Protein AF-E0IGB0-F1 (afdb_monomer_lite)

InterPro domains:
  IPR059919 YjcN [PF27204] (3-72)

Radius of gyration: 11.42 Å; chains: 1; bounding box: 31×21×32 Å

Sequence (75 aa):
MILLIMPSPTPEWAVRKKLFLHDPIDAMRTKVAEGTIKNDPMFGDLYYATRAELSYLYVKHGAWGYYVASAGTAP

Structure (mmCIF, N/CA/C/O backbone):
data_AF-E0IGB0-F1
#
_entry.id   AF-E0IGB0-F1
#
loop_
_atom_site.group_PDB
_atom_site.id
_atom_site.type_symbol
_atom_site.label_atom_id
_atom_site.label_alt_id
_atom_site.label_comp_id
_atom_site.label_asym_id
_atom_site.label_entity_id
_atom_site.label_seq_id
_atom_site.pdbx_PDB_ins_code
_atom_site.Cartn_x
_atom_site.Cartn_y
_atom_site.Cartn_z
_atom_site.occupancy
_atom_site.B_iso_or_equiv
_atom_site.auth_seq_id
_atom_site.auth_comp_id
_atom_site.auth_asym_id
_atom_site.auth_atom_id
_atom_site.pdbx_PDB_model_num
ATOM 1 N N . MET A 1 1 ? -3.279 -13.835 -15.742 1.00 44.22 1 MET A N 1
ATOM 2 C CA . MET A 1 1 ? -2.042 -13.567 -14.973 1.00 44.22 1 MET A CA 1
ATOM 3 C C . MET A 1 1 ? -1.127 -12.614 -15.760 1.00 44.22 1 MET A C 1
ATOM 5 O O . MET A 1 1 ? -0.071 -13.018 -16.207 1.00 44.22 1 MET A O 1
ATOM 9 N N . ILE A 1 2 ? -1.560 -11.371 -16.020 1.00 40.09 2 ILE A N 1
ATOM 10 C CA . ILE A 1 2 ? -0.799 -10.367 -16.816 1.00 40.09 2 ILE A CA 1
ATOM 11 C C . ILE A 1 2 ? -0.716 -9.013 -16.075 1.00 40.09 2 ILE A C 1
ATOM 13 O O . ILE A 1 2 ? 0.227 -8.252 -16.259 1.00 40.09 2 ILE A O 1
ATOM 17 N N . LEU A 1 3 ? -1.633 -8.750 -15.133 1.00 44.81 3 LEU A N 1
ATOM 18 C CA . LEU A 1 3 ? -1.665 -7.520 -14.328 1.00 44.81 3 LEU A CA 1
ATOM 19 C C . LEU A 1 3 ? -0.470 -7.357 -13.357 1.00 44.81 3 LEU A C 1
ATOM 21 O O . LEU A 1 3 ? -0.263 -6.272 -12.822 1.00 44.81 3 LEU A O 1
ATOM 25 N N . LEU A 1 4 ? 0.307 -8.426 -13.138 1.00 49.72 4 LEU A N 1
ATOM 26 C CA . LEU A 1 4 ? 1.452 -8.492 -12.216 1.00 49.72 4 LEU A CA 1
ATOM 27 C C . LEU A 1 4 ? 2.764 -7.938 -12.797 1.00 49.72 4 LEU A C 1
ATOM 29 O O . LEU A 1 4 ? 3.701 -7.723 -12.039 1.00 49.72 4 LEU A O 1
ATOM 33 N N . ILE A 1 5 ? 2.842 -7.709 -14.114 1.00 52.62 5 ILE A N 1
ATOM 34 C CA . ILE A 1 5 ? 4.092 -7.313 -14.797 1.00 52.62 5 ILE A CA 1
ATOM 35 C C . ILE A 1 5 ? 4.084 -5.825 -15.173 1.00 52.62 5 ILE A C 1
ATOM 37 O O . ILE A 1 5 ? 5.117 -5.262 -15.521 1.00 52.62 5 ILE A O 1
ATOM 41 N N . MET A 1 6 ? 2.933 -5.147 -15.093 1.00 58.78 6 MET A N 1
ATOM 42 C CA . MET A 1 6 ? 2.906 -3.729 -15.435 1.00 58.78 6 MET A CA 1
ATOM 43 C C . MET A 1 6 ? 3.682 -2.923 -14.390 1.00 58.78 6 MET A C 1
ATOM 45 O O . MET A 1 6 ? 3.311 -2.990 -13.209 1.00 58.78 6 MET A O 1
ATOM 49 N N . PRO A 1 7 ? 4.679 -2.124 -14.810 1.00 66.56 7 PRO A N 1
ATOM 50 C CA . PRO A 1 7 ? 5.415 -1.247 -13.914 1.00 66.56 7 PRO A CA 1
ATOM 51 C C . PRO A 1 7 ? 4.416 -0.349 -13.182 1.00 66.56 7 PRO A C 1
ATOM 53 O O . PRO A 1 7 ? 3.446 0.136 -13.777 1.00 66.56 7 PRO A O 1
ATOM 56 N N . SER A 1 8 ? 4.568 -0.183 -11.869 1.00 81.62 8 SER A N 1
ATOM 57 C CA . SER A 1 8 ? 3.784 0.827 -11.158 1.00 81.62 8 SER A CA 1
ATOM 58 C C . SER A 1 8 ? 4.558 2.134 -11.246 1.00 81.62 8 SER A C 1
ATOM 60 O O . SER A 1 8 ? 5.671 2.181 -10.730 1.00 81.62 8 SER A O 1
ATOM 62 N N . PRO A 1 9 ? 4.027 3.167 -11.923 1.00 82.25 9 PRO A N 1
ATOM 63 C CA . PRO A 1 9 ? 4.748 4.424 -12.103 1.00 82.25 9 PRO A CA 1
ATOM 64 C C . PRO A 1 9 ? 4.863 5.209 -10.794 1.00 82.25 9 PRO A C 1
ATOM 66 O O . PRO A 1 9 ? 5.780 6.004 -10.641 1.00 82.25 9 PRO A O 1
ATOM 69 N N . THR A 1 10 ? 3.955 4.965 -9.845 1.00 87.12 10 THR A N 1
ATOM 70 C CA . THR A 1 10 ? 3.967 5.575 -8.516 1.00 87.12 10 THR A CA 1
ATOM 71 C C . THR A 1 10 ? 3.857 4.507 -7.427 1.00 87.12 10 THR A C 1
ATOM 73 O O . THR A 1 10 ? 3.279 3.434 -7.663 1.00 87.12 10 THR A O 1
ATOM 76 N N . PRO A 1 11 ? 4.378 4.782 -6.220 1.00 87.44 11 PRO A N 1
ATOM 77 C CA . PRO A 1 11 ? 4.266 3.865 -5.092 1.00 87.44 11 PRO A CA 1
ATOM 78 C C . PRO A 1 11 ? 2.807 3.628 -4.680 1.00 87.44 11 PRO A C 1
ATOM 80 O O . PRO A 1 11 ? 2.412 2.495 -4.410 1.00 87.44 11 PRO A O 1
ATOM 83 N N . GLU A 1 12 ? 1.961 4.656 -4.752 1.00 87.00 12 GLU A N 1
ATOM 84 C CA . GLU A 1 12 ? 0.519 4.544 -4.502 1.00 87.00 12 GLU A CA 1
ATOM 85 C C . GLU A 1 12 ? -0.163 3.565 -5.463 1.00 87.00 12 GLU A C 1
ATOM 87 O O . GLU A 1 12 ? -1.054 2.812 -5.066 1.00 87.00 12 GLU A O 1
ATOM 92 N N . TRP A 1 13 ? 0.264 3.534 -6.729 1.00 87.94 13 TRP A N 1
ATOM 93 C CA . TRP A 1 13 ? -0.262 2.588 -7.709 1.00 87.94 13 TRP A CA 1
ATOM 94 C C . TRP A 1 13 ? 0.143 1.148 -7.386 1.00 87.94 13 TRP A C 1
ATOM 96 O O . TRP A 1 13 ? -0.667 0.233 -7.547 1.00 87.94 13 TRP A O 1
ATOM 106 N N . ALA A 1 14 ? 1.362 0.941 -6.876 1.00 88.56 14 ALA A N 1
ATOM 107 C CA . ALA A 1 14 ? 1.809 -0.368 -6.403 1.00 88.56 14 ALA A CA 1
ATOM 108 C C . ALA A 1 14 ? 0.961 -0.847 -5.213 1.00 88.56 14 ALA A C 1
ATOM 110 O O . ALA A 1 14 ? 0.502 -1.993 -5.205 1.00 88.56 14 ALA A O 1
ATOM 111 N N . VAL A 1 15 ? 0.691 0.047 -4.255 1.00 87.38 15 VAL A N 1
ATOM 112 C CA . VAL A 1 15 ? -0.183 -0.227 -3.104 1.00 87.38 15 VAL A CA 1
ATOM 113 C C . VAL A 1 15 ? -1.593 -0.584 -3.567 1.00 87.38 15 VAL A C 1
ATOM 115 O O . VAL A 1 15 ? -2.103 -1.645 -3.213 1.00 87.38 15 VAL A O 1
ATOM 118 N N . ARG A 1 16 ? -2.210 0.244 -4.417 1.00 86.38 16 ARG A N 1
ATOM 119 C CA . ARG A 1 16 ? -3.571 0.001 -4.923 1.00 86.38 16 ARG A CA 1
ATOM 120 C C . ARG A 1 16 ? -3.680 -1.295 -5.712 1.00 86.38 16 ARG A C 1
ATOM 122 O O . ARG A 1 16 ? -4.646 -2.022 -5.520 1.00 86.38 16 ARG A O 1
ATOM 129 N N . LYS A 1 17 ? -2.695 -1.627 -6.552 1.00 85.69 17 LYS A N 1
ATOM 130 C CA . LYS A 1 17 ? -2.649 -2.923 -7.249 1.00 85.69 17 LYS A CA 1
ATOM 131 C C . LYS A 1 17 ? -2.627 -4.091 -6.269 1.00 85.69 17 LYS A C 1
ATOM 133 O O . LYS A 1 17 ? -3.344 -5.065 -6.477 1.00 85.69 17 LYS A O 1
ATOM 138 N N . LYS A 1 18 ? -1.814 -4.007 -5.211 1.00 85.00 18 LYS A N 1
ATOM 139 C CA . LYS A 1 18 ? -1.728 -5.063 -4.196 1.00 85.00 18 LYS A CA 1
ATOM 140 C C . LYS A 1 18 ? -3.035 -5.205 -3.421 1.00 85.00 18 LYS A C 1
ATOM 142 O O . LYS A 1 18 ? -3.490 -6.329 -3.247 1.00 85.00 18 LYS A O 1
ATOM 147 N N . LEU A 1 19 ? -3.640 -4.086 -3.020 1.00 84.00 19 LEU A N 1
ATOM 148 C CA . LEU A 1 19 ? -4.956 -4.071 -2.382 1.00 84.00 19 LEU A CA 1
ATOM 149 C C . LEU A 1 19 ? -6.017 -4.668 -3.305 1.00 84.00 19 LEU A C 1
ATOM 151 O O . LEU A 1 19 ? -6.778 -5.510 -2.865 1.00 84.00 19 LEU A O 1
ATOM 155 N N . PHE A 1 20 ? -6.007 -4.322 -4.594 1.00 84.88 20 PHE A N 1
ATOM 156 C CA . PHE A 1 20 ? -7.006 -4.792 -5.557 1.00 84.88 20 PHE A CA 1
ATOM 157 C C . PHE A 1 20 ? -6.981 -6.310 -5.748 1.00 84.88 20 PHE A C 1
ATOM 159 O O . PHE A 1 20 ? -8.013 -6.919 -6.012 1.00 84.88 20 PHE A O 1
ATOM 166 N N . LEU A 1 21 ? -5.803 -6.925 -5.607 1.00 81.06 21 LEU A N 1
ATOM 167 C CA . LEU A 1 21 ? -5.653 -8.381 -5.633 1.00 81.06 21 LEU A CA 1
ATOM 168 C C . LEU A 1 21 ? -6.209 -9.064 -4.380 1.00 81.06 21 LEU A C 1
ATOM 170 O O . LEU A 1 21 ? -6.475 -10.262 -4.435 1.00 81.06 21 LEU A O 1
ATOM 174 N N . HIS A 1 22 ? -6.325 -8.339 -3.269 1.00 79.19 22 HIS A N 1
ATOM 175 C CA . HIS A 1 22 ? -6.824 -8.875 -2.010 1.00 79.19 22 HIS A CA 1
ATOM 176 C C . HIS A 1 22 ? -8.314 -8.585 -1.842 1.00 79.19 22 HIS A C 1
ATOM 178 O O . HIS A 1 22 ? -9.107 -9.518 -1.767 1.00 79.19 22 HIS A O 1
ATOM 184 N N . ASP A 1 23 ? -8.679 -7.304 -1.892 1.00 80.19 23 ASP A N 1
ATOM 185 C CA . ASP A 1 23 ? -10.051 -6.825 -1.903 1.00 80.19 23 ASP A CA 1
ATOM 186 C C . ASP A 1 23 ? -10.185 -5.615 -2.866 1.00 80.19 23 ASP A C 1
ATOM 188 O O . ASP A 1 23 ? -9.598 -4.541 -2.657 1.00 80.19 23 ASP A O 1
ATOM 192 N N . PRO A 1 24 ? -10.948 -5.759 -3.964 1.00 79.81 24 PRO A N 1
ATOM 193 C CA . PRO A 1 24 ? -11.103 -4.704 -4.961 1.00 79.81 24 PRO A CA 1
ATOM 194 C C . PRO A 1 24 ? -11.914 -3.498 -4.458 1.00 79.81 24 PRO A C 1
ATOM 196 O O . PRO A 1 24 ? -11.758 -2.397 -4.998 1.00 79.81 24 PRO A O 1
ATOM 199 N N . ILE A 1 25 ? -12.762 -3.668 -3.440 1.00 80.19 25 ILE A N 1
ATOM 200 C CA . ILE A 1 25 ? -13.537 -2.585 -2.823 1.00 80.19 25 ILE A CA 1
ATOM 201 C C . ILE A 1 25 ? -12.602 -1.735 -1.958 1.00 80.19 25 ILE A C 1
ATOM 203 O O . ILE A 1 25 ? -12.614 -0.498 -2.068 1.00 80.19 25 ILE A O 1
ATOM 207 N N . ASP A 1 26 ? -11.738 -2.377 -1.174 1.00 74.69 26 ASP A N 1
ATOM 208 C CA . ASP A 1 26 ? -10.751 -1.693 -0.339 1.00 74.69 26 ASP A CA 1
ATOM 209 C C . ASP A 1 26 ? -9.747 -0.915 -1.182 1.00 7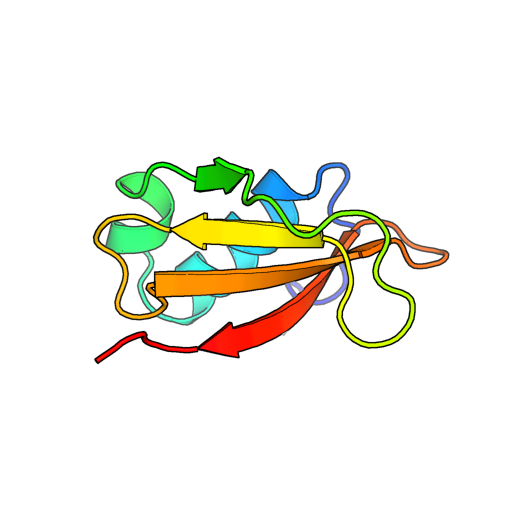4.69 26 ASP A C 1
ATOM 211 O O . ASP A 1 26 ? -9.433 0.229 -0.857 1.00 74.69 26 ASP A O 1
ATOM 215 N N . ALA A 1 27 ? -9.302 -1.452 -2.318 1.00 76.94 27 ALA A N 1
ATOM 216 C CA . ALA A 1 27 ? -8.373 -0.759 -3.214 1.00 76.94 27 ALA A CA 1
ATOM 217 C C . ALA A 1 27 ? -8.896 0.589 -3.745 1.00 76.94 27 ALA A C 1
ATOM 219 O O . ALA A 1 27 ? -8.114 1.506 -4.032 1.00 76.94 27 ALA A O 1
ATOM 220 N N . MET A 1 28 ? -10.219 0.717 -3.888 1.00 78.56 28 MET A N 1
ATOM 221 C CA . MET A 1 28 ? -10.868 1.944 -4.351 1.00 78.56 28 MET A CA 1
ATOM 222 C C . MET A 1 28 ? -11.173 2.910 -3.206 1.00 78.56 28 MET A C 1
ATOM 224 O O . MET A 1 28 ? -11.027 4.122 -3.376 1.00 78.56 28 MET A O 1
ATOM 228 N N . ARG A 1 29 ? -11.581 2.391 -2.043 1.00 79.81 29 ARG A N 1
ATOM 229 C CA . ARG A 1 29 ? -12.022 3.203 -0.896 1.00 79.81 29 ARG A CA 1
ATOM 230 C C . ARG A 1 29 ? -10.896 3.625 0.038 1.00 79.81 29 ARG A C 1
ATOM 232 O O . ARG A 1 29 ? -11.033 4.627 0.744 1.00 79.81 29 ARG A O 1
ATOM 239 N N . THR A 1 30 ? -9.807 2.871 0.056 1.00 79.69 30 THR A N 1
ATOM 240 C CA . THR A 1 30 ? -8.710 3.081 0.991 1.00 79.69 30 THR A CA 1
ATOM 241 C C . THR A 1 30 ? -7.908 4.316 0.620 1.00 79.69 30 THR A C 1
ATOM 243 O O . THR A 1 30 ? -7.494 4.510 -0.528 1.00 79.69 30 THR A O 1
ATOM 246 N N . LYS A 1 31 ? -7.665 5.159 1.625 1.00 82.75 31 LYS A N 1
ATOM 247 C CA . LYS A 1 31 ? -6.672 6.221 1.516 1.00 82.75 31 LYS A CA 1
ATOM 248 C C . LYS A 1 31 ? -5.298 5.624 1.773 1.00 82.75 31 LYS A C 1
ATOM 250 O O . LYS A 1 31 ? -5.054 5.053 2.836 1.00 82.75 31 LYS A O 1
ATOM 255 N N . VAL A 1 32 ? -4.430 5.790 0.783 1.00 85.75 32 VAL A N 1
ATOM 256 C CA . VAL A 1 32 ? -3.006 5.507 0.901 1.00 85.75 32 VAL A CA 1
ATOM 257 C C . VAL A 1 32 ? -2.360 6.734 1.533 1.00 85.75 32 VAL A C 1
ATOM 259 O O . VAL A 1 32 ? -2.483 7.835 1.001 1.00 85.75 32 VAL A O 1
ATOM 262 N N . ALA A 1 33 ? -1.738 6.554 2.691 1.00 86.75 33 ALA A N 1
ATOM 263 C CA . ALA A 1 33 ? -0.970 7.584 3.375 1.00 86.75 33 ALA A CA 1
ATOM 264 C C . ALA A 1 33 ? 0.493 7.150 3.449 1.00 86.75 33 ALA A C 1
ATOM 266 O O . ALA A 1 33 ? 0.781 5.978 3.674 1.00 86.75 33 ALA A O 1
ATOM 267 N N . GLU A 1 34 ? 1.418 8.084 3.270 1.00 87.25 34 GLU A N 1
ATOM 268 C CA . GLU A 1 34 ? 2.837 7.810 3.478 1.00 87.25 34 GLU A CA 1
ATOM 269 C C . GLU A 1 34 ? 3.141 7.665 4.966 1.00 87.25 34 GLU A C 1
ATOM 271 O O . GLU A 1 34 ? 2.694 8.463 5.793 1.00 87.25 34 GLU A O 1
ATOM 276 N N . GLY A 1 35 ? 3.900 6.629 5.300 1.00 86.00 35 GLY A N 1
ATOM 277 C CA . GLY A 1 35 ? 4.428 6.423 6.633 1.00 86.00 35 GLY A CA 1
ATOM 278 C C . GLY A 1 35 ? 5.712 7.204 6.887 1.00 86.00 35 GLY A C 1
ATOM 279 O O . GLY A 1 35 ? 6.200 7.976 6.060 1.00 86.00 35 GLY A O 1
ATOM 280 N N . THR A 1 36 ? 6.265 6.997 8.078 1.00 86.88 36 THR A N 1
ATOM 281 C CA . THR A 1 36 ? 7.494 7.662 8.526 1.00 86.88 36 THR A CA 1
ATOM 282 C C . THR A 1 36 ? 8.761 6.987 8.006 1.00 86.88 36 THR A C 1
ATOM 284 O O . THR A 1 36 ? 9.784 7.653 7.869 1.00 86.88 36 THR A O 1
ATOM 287 N N . ILE A 1 37 ? 8.706 5.685 7.702 1.00 85.81 37 ILE A N 1
ATOM 288 C CA . ILE A 1 37 ? 9.840 4.934 7.153 1.00 85.81 37 ILE A CA 1
ATOM 289 C C . ILE A 1 37 ? 9.955 5.241 5.662 1.00 85.81 37 ILE A C 1
ATOM 291 O O . ILE A 1 37 ? 9.030 4.967 4.897 1.00 85.81 37 ILE A O 1
ATOM 295 N N . LYS A 1 38 ? 11.101 5.798 5.266 1.00 86.81 38 LYS A N 1
ATOM 296 C CA . LYS A 1 38 ? 11.429 6.130 3.879 1.00 86.81 38 LYS A CA 1
ATOM 297 C C . LYS A 1 38 ? 12.852 5.693 3.545 1.00 86.81 38 LYS A C 1
ATOM 299 O O . LYS A 1 38 ? 13.742 5.811 4.384 1.00 86.81 38 LYS A O 1
ATOM 304 N N . ASN A 1 39 ? 13.063 5.242 2.314 1.00 81.31 39 ASN A N 1
ATOM 305 C CA . ASN A 1 39 ? 14.315 4.748 1.750 1.00 81.31 39 ASN A CA 1
ATOM 306 C C . ASN A 1 39 ? 14.987 3.653 2.590 1.00 81.31 39 ASN A C 1
ATOM 308 O O . ASN A 1 39 ? 16.214 3.563 2.623 1.00 81.31 39 ASN A O 1
ATOM 312 N N . ASP A 1 40 ? 14.202 2.810 3.266 1.00 82.00 40 ASP A N 1
ATOM 313 C CA . ASP A 1 40 ? 14.776 1.697 4.010 1.00 82.00 40 ASP A CA 1
ATOM 314 C C . ASP A 1 40 ? 15.346 0.652 3.028 1.00 82.00 40 ASP A C 1
ATOM 316 O O . ASP A 1 40 ? 14.620 0.156 2.157 1.00 82.00 40 ASP A O 1
ATOM 320 N N . PRO A 1 41 ? 16.636 0.289 3.123 1.00 78.31 41 PRO A N 1
ATOM 321 C CA . PRO A 1 41 ? 17.249 -0.641 2.176 1.00 78.31 41 PRO A CA 1
ATOM 322 C C . PRO A 1 41 ? 16.653 -2.055 2.285 1.00 78.31 41 PRO A C 1
ATOM 324 O O . PRO A 1 41 ? 16.572 -2.791 1.290 1.00 78.31 41 PRO A O 1
ATOM 327 N N . MET A 1 42 ? 16.192 -2.440 3.477 1.00 79.94 42 MET A N 1
ATOM 328 C CA . MET A 1 42 ? 15.679 -3.772 3.770 1.00 79.94 42 MET A CA 1
ATOM 329 C C . MET A 1 42 ? 14.207 -3.914 3.371 1.00 79.94 42 MET A C 1
ATOM 331 O O . MET A 1 42 ? 13.862 -4.897 2.709 1.00 79.94 42 MET A O 1
ATOM 335 N N . PHE A 1 43 ? 13.366 -2.921 3.648 1.00 80.38 43 PHE A N 1
ATOM 336 C CA . PHE A 1 43 ? 11.917 -2.997 3.443 1.00 80.38 43 PHE A CA 1
ATOM 337 C C . PHE A 1 43 ? 11.379 -2.008 2.404 1.00 80.38 43 PHE A C 1
ATOM 339 O O . PHE A 1 43 ? 10.494 -2.381 1.638 1.00 80.38 43 PHE A O 1
ATOM 346 N N . GLY A 1 44 ? 11.971 -0.824 2.267 1.00 86.50 44 GLY A N 1
ATOM 347 C CA . GLY A 1 44 ? 11.515 0.244 1.374 1.00 86.50 44 GLY A CA 1
ATOM 348 C C . GLY A 1 44 ? 10.723 1.332 2.097 1.00 86.50 44 GLY A C 1
ATOM 349 O O . GLY A 1 44 ? 10.853 1.526 3.304 1.00 86.50 44 GLY A O 1
ATOM 350 N N . ASP A 1 45 ? 9.900 2.048 1.344 1.00 90.38 45 ASP A N 1
ATOM 351 C CA . ASP A 1 45 ? 9.032 3.106 1.851 1.00 90.38 45 ASP A CA 1
ATOM 352 C C . ASP A 1 45 ? 7.763 2.508 2.460 1.00 90.38 45 ASP A C 1
ATOM 354 O O . ASP A 1 45 ? 7.110 1.657 1.853 1.00 90.38 45 ASP A O 1
ATOM 358 N N . LEU A 1 46 ? 7.391 2.957 3.655 1.00 90.12 46 LEU A N 1
ATOM 359 C CA . LEU A 1 46 ? 6.174 2.514 4.323 1.00 90.12 46 LEU A CA 1
ATOM 360 C C . LEU A 1 46 ? 4.971 3.330 3.857 1.00 90.12 46 LEU A C 1
ATOM 362 O O . LEU A 1 46 ? 5.002 4.558 3.828 1.00 90.12 46 LEU A O 1
ATOM 366 N N . TYR A 1 47 ? 3.880 2.632 3.580 1.00 90.00 47 TYR A N 1
ATOM 367 C CA . TYR A 1 47 ? 2.582 3.184 3.233 1.00 90.00 47 TYR A CA 1
ATOM 368 C C . TYR A 1 47 ? 1.501 2.557 4.105 1.00 90.00 47 TYR A C 1
ATOM 370 O O . TYR A 1 47 ? 1.499 1.353 4.348 1.00 90.00 47 TYR A O 1
ATOM 378 N N . TYR A 1 48 ? 0.549 3.369 4.540 1.00 86.88 48 TYR A N 1
ATOM 379 C CA . TYR A 1 48 ? -0.616 2.939 5.295 1.00 86.88 48 TYR A CA 1
ATOM 380 C C . TYR A 1 48 ? -1.849 2.945 4.410 1.00 86.88 48 TYR A C 1
ATOM 382 O O . TYR A 1 48 ? -2.146 3.929 3.731 1.00 86.88 48 TYR A O 1
ATOM 390 N N . ALA A 1 49 ? -2.587 1.847 4.456 1.00 83.62 49 ALA A N 1
ATOM 391 C CA . ALA A 1 49 ? -3.842 1.672 3.754 1.00 83.62 49 ALA A CA 1
ATOM 392 C C . ALA A 1 49 ? -4.956 1.631 4.808 1.00 83.62 49 ALA A C 1
ATOM 394 O O . ALA A 1 49 ? -5.339 0.592 5.338 1.00 83.62 49 ALA A O 1
ATOM 395 N N . THR A 1 50 ? -5.441 2.820 5.168 1.00 68.50 50 THR A N 1
ATOM 396 C CA . THR A 1 50 ? -6.471 2.956 6.206 1.00 68.50 50 THR A CA 1
ATOM 397 C C . THR A 1 50 ? -7.788 2.345 5.732 1.00 68.50 50 THR A C 1
ATOM 399 O O . THR A 1 50 ? -8.344 2.800 4.732 1.00 68.50 50 THR A O 1
ATOM 402 N N . ARG A 1 51 ? -8.309 1.377 6.506 1.00 68.44 51 ARG A N 1
ATOM 403 C CA . ARG A 1 51 ? -9.531 0.577 6.256 1.00 68.44 51 ARG A CA 1
ATOM 404 C C . ARG A 1 51 ? -9.376 -0.647 5.350 1.00 68.44 51 ARG A C 1
ATOM 406 O O . ARG A 1 51 ? -10.391 -1.270 5.080 1.00 68.44 51 ARG A O 1
ATOM 413 N N . ALA A 1 52 ? -8.163 -1.000 4.936 1.00 66.06 52 ALA A N 1
ATOM 414 C CA . ALA A 1 52 ? -7.916 -2.279 4.281 1.00 66.06 52 ALA A CA 1
ATOM 415 C C . ALA A 1 52 ? -7.458 -3.341 5.290 1.00 66.06 52 ALA A C 1
ATOM 417 O O . ALA A 1 52 ? -6.786 -3.013 6.274 1.00 66.06 52 ALA A O 1
ATOM 418 N N . GLU A 1 53 ? -7.739 -4.616 5.003 1.00 64.81 53 GLU A N 1
ATOM 419 C CA . GLU A 1 53 ? -7.176 -5.757 5.753 1.00 64.81 53 GLU A CA 1
ATOM 420 C C . GLU A 1 53 ? -5.636 -5.733 5.784 1.00 64.81 53 GLU A C 1
ATOM 422 O O . GLU A 1 53 ? -5.007 -6.196 6.733 1.00 64.81 53 GLU A O 1
ATOM 427 N N . LEU A 1 54 ? -5.013 -5.116 4.776 1.00 67.31 54 LEU A N 1
ATOM 428 C CA . LEU A 1 54 ? -3.601 -4.745 4.787 1.00 67.31 54 LEU A CA 1
ATOM 429 C C . LEU A 1 54 ? -3.467 -3.321 5.325 1.00 67.31 54 LEU A C 1
ATOM 431 O O . LEU A 1 54 ? -3.612 -2.356 4.581 1.00 67.31 54 LEU A O 1
ATOM 435 N N . SER A 1 55 ? -3.182 -3.187 6.616 1.00 78.19 55 SER A N 1
ATOM 436 C CA . SER A 1 55 ? -3.072 -1.883 7.281 1.00 78.19 55 SER A CA 1
ATOM 437 C C . SER A 1 55 ? -1.802 -1.131 6.873 1.00 78.19 55 SER A C 1
ATOM 439 O O . SER A 1 55 ? -1.798 0.103 6.831 1.00 78.19 55 SER A O 1
ATOM 441 N N . TYR A 1 56 ? -0.725 -1.860 6.561 1.00 86.69 56 TYR A N 1
ATOM 442 C CA . TYR A 1 56 ? 0.550 -1.290 6.139 1.00 86.69 56 TYR A CA 1
ATOM 443 C C . TYR A 1 56 ? 1.215 -2.095 5.016 1.00 86.69 56 TYR A C 1
ATOM 445 O O . TYR A 1 56 ? 1.119 -3.321 4.942 1.00 86.69 56 TYR A O 1
ATOM 453 N N . LEU A 1 57 ? 1.900 -1.385 4.124 1.00 90.38 57 LEU A N 1
ATOM 454 C CA . LEU A 1 57 ? 2.580 -1.927 2.956 1.00 90.38 57 LEU A CA 1
ATOM 455 C C . LEU A 1 57 ? 3.943 -1.259 2.802 1.00 90.38 57 LEU A C 1
ATOM 457 O O . LEU A 1 57 ? 4.059 -0.042 2.888 1.00 90.38 57 LEU A O 1
ATOM 461 N N . TYR A 1 58 ? 4.961 -2.057 2.518 1.00 89.75 58 TYR A N 1
ATOM 462 C CA . TYR A 1 58 ? 6.293 -1.591 2.172 1.00 89.75 58 TYR A CA 1
ATOM 463 C C . TYR A 1 58 ? 6.478 -1.623 0.661 1.00 89.75 58 TYR A C 1
ATOM 465 O O . TYR A 1 58 ? 6.289 -2.666 0.025 1.00 89.75 58 TYR A O 1
ATOM 473 N N . VAL A 1 59 ? 6.857 -0.489 0.086 1.00 90.88 59 VAL A N 1
ATOM 474 C CA . VAL A 1 59 ? 7.026 -0.301 -1.351 1.00 90.88 59 VAL A CA 1
ATOM 475 C C . VAL A 1 59 ? 8.492 -0.052 -1.663 1.00 90.88 59 VAL A C 1
ATOM 477 O O . VAL A 1 59 ? 9.136 0.800 -1.060 1.00 90.88 59 VAL A O 1
ATOM 480 N N . LYS A 1 60 ? 9.023 -0.776 -2.646 1.00 89.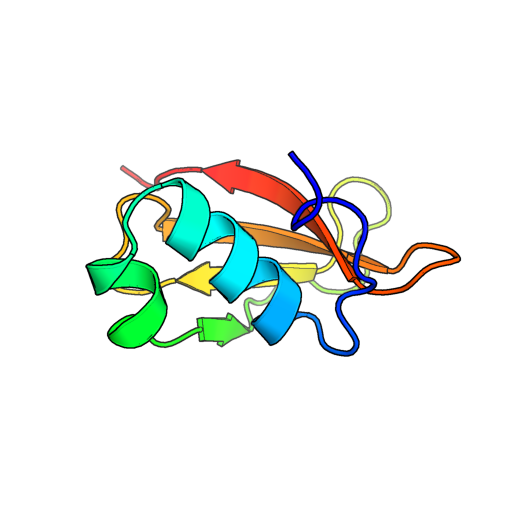69 60 LYS A N 1
ATOM 481 C CA . LYS A 1 60 ? 10.370 -0.559 -3.174 1.00 89.69 60 LYS A CA 1
ATOM 482 C C . LYS A 1 60 ? 10.314 -0.072 -4.610 1.00 89.69 60 LYS A C 1
ATOM 484 O O . LYS A 1 60 ? 9.426 -0.446 -5.377 1.00 89.69 60 LYS A O 1
ATOM 489 N N . HIS A 1 61 ? 11.313 0.721 -4.973 1.00 86.75 61 HIS A N 1
ATOM 490 C CA . HIS A 1 61 ? 11.574 1.096 -6.352 1.00 86.75 61 HIS A CA 1
ATOM 491 C C . HIS A 1 61 ? 12.604 0.134 -6.958 1.00 86.75 61 HIS A C 1
ATOM 493 O O . HIS A 1 61 ? 13.742 0.051 -6.496 1.00 86.75 61 HIS A O 1
ATOM 499 N N . GLY A 1 62 ? 12.188 -0.640 -7.958 1.00 81.19 62 GLY A N 1
ATOM 500 C CA . GLY A 1 62 ? 13.062 -1.504 -8.747 1.00 81.19 62 GLY A CA 1
ATOM 501 C C . GLY A 1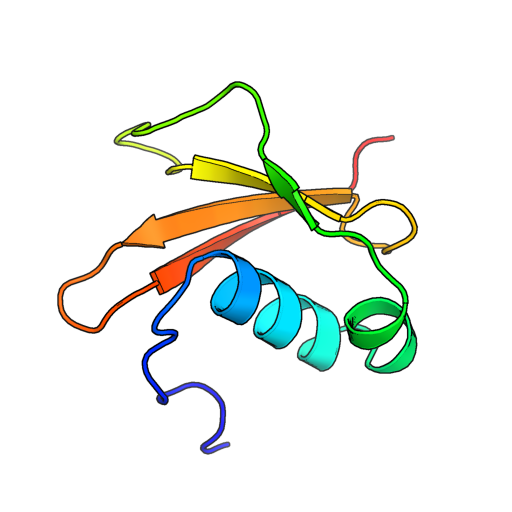 62 ? 13.416 -0.876 -10.094 1.00 81.19 62 GLY A C 1
ATOM 502 O O . GLY A 1 62 ? 12.910 0.180 -10.458 1.00 81.19 62 GLY A O 1
ATOM 503 N N . ALA A 1 63 ? 14.231 -1.577 -10.887 1.00 80.31 63 ALA A N 1
ATOM 504 C CA . ALA A 1 63 ? 14.607 -1.142 -12.239 1.00 80.31 63 ALA A CA 1
ATOM 505 C C . ALA A 1 63 ? 13.403 -0.931 -13.184 1.00 80.31 63 ALA A C 1
ATOM 507 O O . ALA A 1 63 ? 13.507 -0.220 -14.176 1.00 80.31 63 ALA A O 1
ATOM 508 N N . TRP A 1 64 ? 12.259 -1.536 -12.855 1.00 77.25 64 TRP A N 1
ATOM 509 C CA . TRP A 1 64 ? 11.022 -1.499 -13.632 1.00 77.25 64 TRP A CA 1
ATOM 510 C C . TRP A 1 64 ? 9.894 -0.756 -12.890 1.00 77.25 64 TRP A C 1
ATOM 512 O O . TRP A 1 64 ? 8.724 -1.001 -13.151 1.00 77.25 64 TRP A O 1
ATOM 522 N N . GLY A 1 65 ? 10.211 0.126 -11.937 1.00 85.69 65 GLY A N 1
ATOM 523 C CA . GLY A 1 65 ? 9.227 0.925 -11.195 1.00 85.69 65 GLY A CA 1
ATOM 524 C C . GLY A 1 65 ? 8.888 0.378 -9.806 1.00 85.69 65 GLY A C 1
ATOM 525 O O . GLY A 1 65 ? 9.644 -0.398 -9.217 1.00 85.69 65 GLY A O 1
ATOM 526 N N . TYR A 1 66 ? 7.755 0.814 -9.254 1.00 88.25 66 TYR A N 1
ATOM 527 C CA . TYR A 1 66 ? 7.385 0.547 -7.864 1.00 88.25 66 TYR A CA 1
ATOM 528 C C . TYR A 1 66 ? 6.669 -0.800 -7.685 1.00 88.25 66 TYR A C 1
ATOM 530 O O . TYR A 1 66 ? 5.797 -1.182 -8.475 1.00 88.25 66 TYR A O 1
ATOM 538 N N . TYR A 1 67 ? 6.998 -1.511 -6.608 1.00 86.12 67 TYR A N 1
ATOM 539 C CA . TYR A 1 67 ? 6.361 -2.772 -6.231 1.00 86.12 67 TYR A CA 1
ATOM 540 C C . TYR A 1 67 ? 6.239 -2.907 -4.711 1.00 86.12 67 TYR A C 1
ATOM 542 O O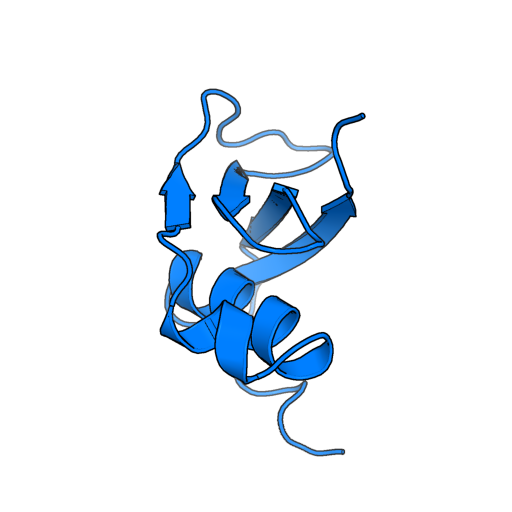 . TYR A 1 67 ? 7.059 -2.382 -3.962 1.00 86.12 67 TYR A O 1
ATOM 550 N N . VAL A 1 68 ? 5.215 -3.630 -4.249 1.00 87.69 68 VAL A N 1
ATOM 551 C CA . VAL A 1 68 ? 5.044 -3.937 -2.823 1.00 87.69 68 VAL A CA 1
ATOM 552 C C . VAL A 1 68 ? 5.957 -5.103 -2.454 1.00 87.69 68 VAL A C 1
ATOM 554 O O . VAL A 1 68 ? 5.758 -6.217 -2.940 1.0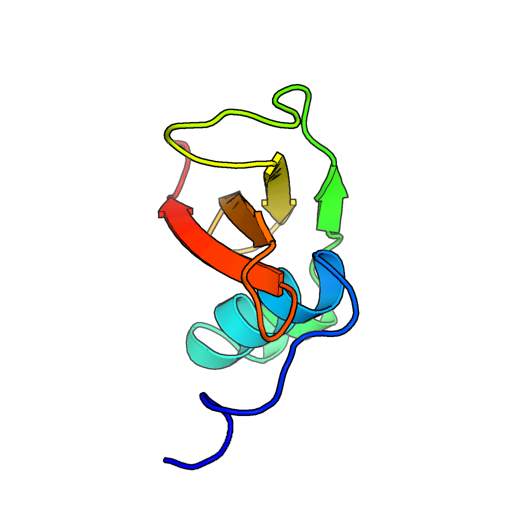0 87.69 68 VAL A O 1
ATOM 557 N N . ALA A 1 69 ? 6.948 -4.843 -1.604 1.00 86.25 69 ALA A N 1
ATOM 558 C CA . ALA A 1 69 ? 7.901 -5.836 -1.117 1.00 86.25 69 ALA A CA 1
ATOM 559 C C . ALA A 1 69 ? 7.335 -6.655 0.052 1.00 86.25 69 ALA A C 1
ATOM 561 O O . ALA A 1 69 ? 7.583 -7.853 0.148 1.00 86.25 69 ALA A O 1
ATOM 562 N N . SER A 1 70 ? 6.558 -6.016 0.927 1.00 85.12 70 SER A N 1
ATOM 563 C CA . SER A 1 70 ? 5.904 -6.668 2.061 1.00 85.12 70 SER A CA 1
ATOM 564 C C . SER A 1 70 ? 4.603 -5.950 2.400 1.00 85.12 70 SER A C 1
ATOM 566 O O . SER A 1 70 ? 4.464 -4.757 2.141 1.00 85.12 70 SER A O 1
ATOM 568 N N . ALA A 1 71 ? 3.637 -6.668 2.953 1.00 86.56 71 ALA A N 1
ATOM 569 C CA . ALA A 1 71 ? 2.386 -6.103 3.436 1.00 86.56 71 ALA A CA 1
ATOM 570 C C . ALA A 1 71 ? 1.960 -6.853 4.693 1.00 86.56 71 ALA A C 1
ATOM 572 O O . 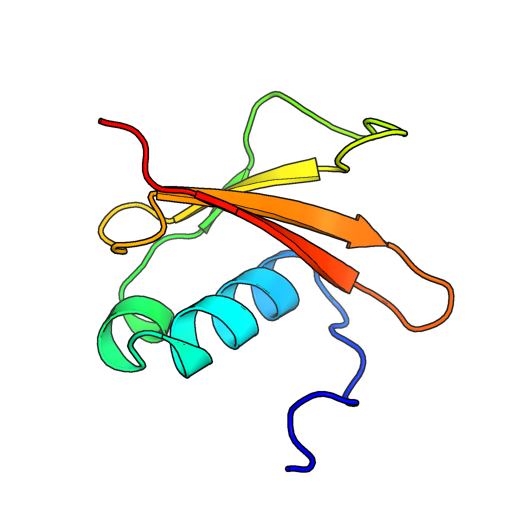ALA A 1 71 ? 2.230 -8.049 4.817 1.00 86.56 71 ALA A O 1
ATOM 573 N N . GLY A 1 72 ? 1.303 -6.154 5.608 1.00 82.69 72 GLY A N 1
ATOM 574 C CA . GLY A 1 72 ? 0.848 -6.746 6.851 1.00 82.69 72 GLY A CA 1
ATOM 575 C C . GLY A 1 72 ? -0.330 -6.004 7.454 1.00 82.69 72 GLY A C 1
ATOM 576 O O . GLY A 1 72 ? -0.690 -4.892 7.055 1.00 82.69 72 GLY A O 1
ATOM 577 N N . THR A 1 73 ? -0.922 -6.666 8.433 1.00 79.62 73 THR A N 1
ATOM 578 C CA . THR A 1 73 ? -2.027 -6.154 9.233 1.00 79.62 73 THR A CA 1
ATOM 579 C C . THR A 1 73 ? -1.447 -5.767 10.585 1.00 79.62 73 THR A C 1
ATOM 581 O O . THR A 1 73 ? -0.705 -6.546 11.190 1.00 79.62 73 THR A O 1
ATOM 584 N N . ALA A 1 74 ? -1.691 -4.537 11.024 1.00 64.44 74 ALA A N 1
ATOM 585 C CA . ALA A 1 74 ? -1.385 -4.174 12.403 1.00 64.44 74 ALA A CA 1
ATOM 586 C C . ALA A 1 74 ? -2.519 -4.728 13.288 1.00 64.44 74 ALA A C 1
ATOM 588 O O . ALA A 1 74 ? -3.669 -4.661 12.846 1.00 64.44 74 ALA A O 1
ATOM 589 N N . PRO A 1 75 ? -2.214 -5.317 14.459 1.00 54.47 75 PRO A N 1
ATOM 590 C CA . PRO A 1 75 ? -3.236 -5.776 15.399 1.00 54.47 75 PRO A CA 1
ATOM 591 C C . PRO A 1 75 ? -4.112 -4.629 15.918 1.00 54.47 75 PRO A C 1
ATOM 593 O O . PRO A 1 75 ? -3.627 -3.472 15.954 1.00 54.47 75 PRO A O 1
#

pLDDT: mean 79.37, std 11.67, range [40.09, 90.88]

Organism: NCBI:txid717606

Foldseek 3Di:
DPLVQQAQQDQLSQVLSVLCVVPVVLSVPWDKDWDPDAPDVVFHTKIAGPPGQFGIFGWDQDPRHIHTPDTHHDD

Secondary structure (DSSP, 8-state):
--TTSS-BSSHHHHHHHHHHHH-HHHHHHPEEEE-S--SBTTTBEEEEEETSS--EEEEEEETTEEEEEEEE---